Protein AF-A0A2V8VPN9-F1 (afdb_monomer_lite)

pLDDT: mean 83.47, std 13.01, range [32.06, 97.12]

Secondary structure (DSSP, 8-state):
-------PPP-HHHHHHHHHHHHHHHTSHHHHHHTTT---SS------------S-SEETTEE--GGGG-PPPTTTT-HHHHHHHHHHHHHHHHHHHHHHT--SHHHHHHHHHHHHHHHHHHHHHHHHHHHHHT-HHHHHHHHHHHTT-HHHHHHHHHHHTTSS-GGGTTSHHHHHHHHH-

Radius of gyration: 21.49 Å; chains: 1; bounding box: 52×30×58 Å

Sequence (181 aa):
MVDRVETRRPGPAGTRLAGFFRDLLASHPLTAGRTAGADIVAGPWATGPLACRAARSVGDGVLLVGDAAGFYDPFTGEGIGMALRGAELAASVLENALRLGDVGRRALLLYEARRRRAFRDRLRLDRLLQALLTRPHLTDWVAGRLRRDPALADLLARVTGDTADAARVLRPGFVARLILA

Foldseek 3Di:
DDDLPPADDDDPVLVVQQVVVVVVLCVDPVSCVVCPPPDDSHGDDDDDDLFDADPAQAAQLGGHAQCSRGDDDCPLPCSVVLRVVLVVLQCVQVVVCVVVVNSHRVSCVSSVVVSCVVCVLVVVLRVVVVVQVVPVVSVVLLVVLCVVPVVLVVVVNCCSNVVDPSVVCVDPVVVVSSVPD

Structure (mmCIF, N/CA/C/O backbone):
data_AF-A0A2V8VPN9-F1
#
_entry.id   AF-A0A2V8VPN9-F1
#
loop_
_atom_site.group_PDB
_atom_site.id
_atom_site.type_symbol
_atom_site.label_atom_id
_atom_site.label_alt_id
_atom_site.label_comp_id
_atom_site.label_asym_id
_atom_site.label_entity_id
_atom_site.label_seq_id
_atom_site.pdbx_PDB_ins_code
_atom_site.Cartn_x
_atom_site.Cartn_y
_atom_site.Cartn_z
_atom_site.occupancy
_atom_site.B_iso_or_equiv
_atom_site.auth_seq_id
_atom_site.auth_comp_id
_atom_site.auth_asym_id
_atom_site.auth_atom_id
_atom_site.pdbx_PDB_model_num
ATOM 1 N N . MET A 1 1 ? -18.573 -15.862 -27.193 1.00 33.75 1 MET A N 1
ATOM 2 C CA . MET A 1 1 ? -19.119 -14.615 -27.759 1.00 33.75 1 MET A CA 1
ATOM 3 C C . MET A 1 1 ? -19.086 -13.591 -26.636 1.00 33.75 1 MET A C 1
ATOM 5 O O . MET A 1 1 ? -19.981 -13.579 -25.810 1.00 33.75 1 MET A O 1
ATOM 9 N N . VAL A 1 2 ? -17.953 -12.899 -26.484 1.00 37.44 2 VAL A N 1
ATOM 10 C CA . VAL A 1 2 ? -17.774 -11.884 -25.434 1.00 37.44 2 VAL A CA 1
ATOM 11 C C . VAL A 1 2 ? -18.382 -10.606 -25.985 1.00 37.44 2 VAL A C 1
ATOM 13 O O . VAL A 1 2 ? -17.933 -10.134 -27.031 1.00 37.44 2 VAL A O 1
ATOM 16 N N . ASP A 1 3 ? -19.437 -10.116 -25.341 1.00 32.06 3 ASP A N 1
ATOM 17 C CA . ASP A 1 3 ? -20.088 -8.867 -25.717 1.00 32.06 3 ASP A CA 1
ATOM 18 C C . ASP A 1 3 ? -19.045 -7.750 -25.789 1.00 32.06 3 ASP A C 1
ATOM 20 O O . ASP A 1 3 ? -18.252 -7.547 -24.863 1.00 32.06 3 ASP A O 1
ATOM 24 N N . ARG A 1 4 ? -19.020 -7.047 -26.925 1.00 39.44 4 ARG A N 1
ATOM 25 C CA . ARG A 1 4 ? -18.221 -5.835 -27.090 1.00 39.4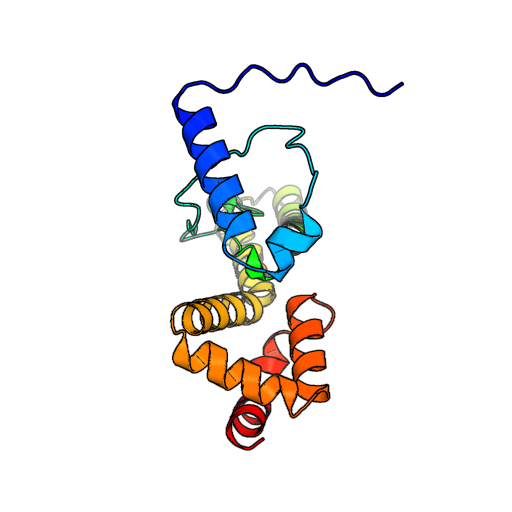4 4 ARG A CA 1
ATOM 26 C C . ARG A 1 4 ? -18.729 -4.835 -26.060 1.00 39.44 4 ARG A C 1
ATOM 28 O O . ARG A 1 4 ? -19.791 -4.254 -26.249 1.00 39.44 4 ARG A O 1
ATOM 35 N N . VAL A 1 5 ? -17.959 -4.629 -24.993 1.00 46.47 5 VAL A N 1
ATOM 36 C CA . VAL A 1 5 ? -18.120 -3.469 -24.114 1.00 46.47 5 VAL A CA 1
ATOM 37 C C . VAL A 1 5 ? -18.148 -2.248 -25.024 1.00 46.47 5 VAL A C 1
ATOM 39 O O . VAL A 1 5 ? -17.177 -1.974 -25.728 1.00 46.47 5 VAL A O 1
ATOM 42 N N . GLU A 1 6 ? -19.289 -1.569 -25.080 1.00 40.41 6 GLU A N 1
ATOM 43 C CA . GLU A 1 6 ? -19.495 -0.414 -25.939 1.00 40.41 6 GLU A CA 1
ATOM 44 C C . GLU A 1 6 ? -18.618 0.731 -25.424 1.00 40.41 6 GLU A C 1
ATOM 46 O O . GLU A 1 6 ? -18.961 1.483 -24.510 1.00 40.41 6 GLU A O 1
ATOM 51 N N . THR A 1 7 ? -17.397 0.809 -25.951 1.00 49.50 7 THR A N 1
ATOM 52 C CA . THR A 1 7 ? -16.416 1.809 -25.550 1.00 49.50 7 THR A CA 1
ATOM 53 C C . THR A 1 7 ? -16.856 3.164 -26.077 1.00 49.50 7 THR A C 1
ATOM 55 O O . THR A 1 7 ? -16.663 3.493 -27.251 1.00 49.50 7 THR A O 1
ATOM 58 N N . ARG A 1 8 ? -17.449 3.968 -25.193 1.00 52.47 8 ARG A N 1
ATOM 59 C CA . ARG A 1 8 ? -17.723 5.388 -25.424 1.00 52.47 8 ARG A CA 1
ATOM 60 C C . ARG A 1 8 ? -16.460 6.053 -25.983 1.00 52.47 8 ARG A C 1
ATOM 62 O O . ARG A 1 8 ? -15.408 6.000 -25.344 1.00 52.47 8 ARG A O 1
ATOM 69 N N . ARG A 1 9 ? -16.556 6.674 -27.168 1.00 54.56 9 ARG A N 1
ATOM 70 C CA . ARG A 1 9 ? -15.423 7.392 -27.778 1.00 54.56 9 ARG A CA 1
ATOM 71 C C . ARG A 1 9 ? -14.858 8.394 -26.761 1.00 54.56 9 ARG A C 1
ATOM 73 O O . ARG A 1 9 ? -15.633 9.188 -26.216 1.00 54.56 9 ARG A O 1
ATOM 80 N N . PRO A 1 10 ? -13.546 8.364 -26.478 1.00 56.94 10 PRO A N 1
ATOM 81 C CA . PRO A 1 10 ? -12.962 9.271 -25.507 1.00 56.94 10 PRO A CA 1
ATOM 82 C C . PRO A 1 10 ? -13.103 10.716 -25.998 1.00 56.94 10 PRO A C 1
ATOM 84 O O . PRO A 1 10 ? -12.833 11.017 -27.159 1.00 56.94 10 PRO A O 1
ATOM 87 N N . GLY A 1 11 ? -13.504 11.625 -25.107 1.00 62.03 11 GLY A N 1
ATOM 88 C CA . GLY A 1 11 ? -13.507 13.061 -25.398 1.00 62.03 11 GLY A CA 1
ATOM 89 C C . GLY A 1 11 ? -12.094 13.605 -25.694 1.00 62.03 11 GLY A C 1
ATOM 90 O O . GLY A 1 11 ? -11.099 12.880 -25.581 1.00 62.03 11 GLY A O 1
ATOM 91 N N . PRO A 1 12 ? -11.949 14.901 -26.016 1.00 64.44 12 PRO A N 1
ATOM 92 C CA . PRO A 1 12 ? -10.666 15.501 -26.407 1.00 64.44 12 PRO A CA 1
ATOM 93 C C . PRO A 1 12 ? -9.551 15.373 -25.349 1.00 64.44 12 PRO A C 1
ATOM 95 O O . PRO A 1 12 ? -8.368 15.357 -25.686 1.00 64.44 12 PRO A O 1
ATOM 98 N N . ALA A 1 13 ? -9.891 15.244 -24.062 1.00 67.31 13 ALA A N 1
ATOM 99 C CA . ALA A 1 13 ? -8.925 14.920 -23.007 1.00 67.31 13 ALA A CA 1
ATOM 100 C C . ALA A 1 13 ? -8.458 13.449 -23.058 1.00 67.31 13 ALA A C 1
ATOM 102 O O . ALA A 1 13 ? -7.264 13.180 -22.951 1.00 67.31 13 ALA A O 1
ATOM 103 N N . GLY A 1 14 ? -9.371 12.502 -23.298 1.00 70.12 14 GLY A N 1
ATOM 104 C CA . GLY A 1 14 ? -9.032 11.081 -23.421 1.00 70.12 14 GLY A CA 1
ATOM 105 C C . GLY A 1 14 ? -8.236 10.765 -24.692 1.00 70.12 14 GLY A C 1
ATOM 106 O O . GLY A 1 14 ? -7.358 9.909 -24.667 1.00 70.12 14 GLY A O 1
ATOM 107 N N . THR A 1 15 ? -8.461 11.515 -25.777 1.00 73.69 15 THR A N 1
ATOM 108 C CA . THR A 1 15 ? -7.656 11.402 -27.008 1.00 73.69 15 THR A CA 1
ATOM 109 C C . THR A 1 15 ? -6.206 11.841 -26.773 1.00 73.69 15 THR A C 1
ATOM 111 O O . THR A 1 15 ? -5.279 11.171 -27.224 1.00 73.69 15 THR A O 1
ATOM 114 N N . ARG A 1 16 ? -5.991 12.915 -25.998 1.00 86.06 16 ARG A N 1
ATOM 115 C CA . ARG A 1 16 ? -4.646 13.362 -25.595 1.00 86.06 16 ARG A CA 1
ATOM 116 C C . ARG A 1 16 ? -3.939 12.347 -24.698 1.00 86.06 16 ARG A C 1
ATOM 118 O O . ARG A 1 16 ? -2.767 12.067 -24.922 1.00 86.06 16 ARG A O 1
ATOM 125 N N . LEU A 1 17 ? -4.649 11.755 -23.737 1.00 89.69 17 LEU A N 1
ATOM 126 C CA . LEU A 1 17 ? -4.083 10.734 -22.851 1.00 89.69 17 LEU A CA 1
ATOM 127 C C . LEU A 1 17 ? -3.716 9.446 -23.607 1.00 89.69 17 LEU A C 1
ATOM 129 O O . LEU A 1 17 ? -2.661 8.872 -23.363 1.00 89.69 17 LEU A O 1
ATOM 133 N N . ALA A 1 18 ? -4.547 9.020 -24.562 1.00 90.50 18 ALA A N 1
ATOM 134 C CA . ALA A 1 18 ? -4.254 7.879 -25.429 1.00 90.50 18 ALA A CA 1
ATOM 135 C C . ALA A 1 18 ? -3.080 8.135 -26.391 1.00 90.50 18 ALA A C 1
ATOM 137 O O . ALA A 1 18 ? -2.362 7.200 -26.738 1.00 90.50 18 ALA A O 1
ATOM 138 N N . GLY A 1 19 ? -2.886 9.380 -26.840 1.00 90.81 19 GLY A N 1
ATOM 139 C CA . GLY A 1 19 ? -1.684 9.796 -27.572 1.00 90.81 19 GLY A CA 1
ATOM 140 C C . GLY A 1 19 ? -0.439 9.685 -26.694 1.00 90.81 19 GLY A C 1
ATOM 141 O O . GLY A 1 19 ? 0.438 8.884 -26.988 1.00 90.81 19 GLY A O 1
ATOM 142 N N . PHE A 1 20 ? -0.446 10.374 -25.549 1.00 91.50 20 PHE A N 1
ATOM 143 C CA . PHE A 1 20 ? 0.640 10.331 -24.564 1.00 91.50 20 PHE A CA 1
ATOM 144 C C . PHE A 1 20 ? 1.035 8.900 -24.168 1.00 91.50 20 PHE A C 1
ATOM 146 O O . PHE A 1 20 ? 2.216 8.565 -24.138 1.00 91.50 20 PHE A O 1
ATOM 153 N N . PHE A 1 21 ? 0.055 8.037 -23.887 1.00 92.06 21 PHE A N 1
ATOM 154 C CA . PHE A 1 21 ? 0.314 6.647 -23.516 1.00 92.06 21 PHE A CA 1
ATOM 155 C C . PHE A 1 21 ? 1.004 5.858 -24.639 1.00 92.06 21 PHE A C 1
ATOM 157 O O . PHE A 1 21 ? 1.930 5.098 -24.368 1.00 92.06 21 PHE A O 1
ATOM 164 N N . ARG A 1 22 ? 0.599 6.060 -25.901 1.00 91.12 22 ARG A N 1
ATOM 165 C CA . ARG A 1 22 ? 1.246 5.419 -27.057 1.00 91.12 22 ARG A CA 1
ATOM 166 C C . ARG A 1 22 ? 2.675 5.909 -27.254 1.00 91.12 22 ARG A C 1
ATOM 168 O O . ARG A 1 22 ? 3.561 5.081 -27.446 1.00 91.12 22 ARG A O 1
ATOM 175 N N . ASP A 1 23 ? 2.898 7.214 -27.147 1.00 92.62 23 ASP A N 1
ATOM 176 C CA . ASP A 1 23 ? 4.233 7.804 -27.277 1.00 92.62 23 ASP A CA 1
ATOM 177 C C . ASP A 1 23 ? 5.179 7.269 -26.189 1.00 92.62 23 ASP A C 1
ATOM 179 O O . ASP A 1 23 ? 6.322 6.912 -26.474 1.00 92.62 23 ASP A O 1
ATOM 183 N N . LEU A 1 24 ? 4.679 7.116 -24.957 1.00 91.38 24 LEU A N 1
ATOM 184 C CA . LEU A 1 24 ? 5.430 6.534 -23.842 1.00 91.38 24 LEU A CA 1
ATOM 185 C C . LEU A 1 24 ? 5.765 5.049 -24.060 1.00 91.38 24 LEU A C 1
ATOM 187 O O . LEU A 1 24 ? 6.864 4.605 -23.738 1.00 91.38 24 LEU A O 1
ATOM 191 N N . LEU A 1 25 ? 4.844 4.257 -24.617 1.00 92.38 25 LEU A N 1
ATOM 192 C CA . LEU A 1 25 ? 5.133 2.861 -24.965 1.00 92.38 25 LEU A CA 1
ATOM 193 C C . LEU A 1 25 ? 6.187 2.764 -26.075 1.00 92.38 25 LEU A C 1
ATOM 195 O O . LEU A 1 25 ? 7.053 1.889 -26.021 1.00 92.38 25 LEU A O 1
ATOM 199 N N . ALA A 1 26 ? 6.135 3.671 -27.052 1.00 92.25 26 ALA A N 1
ATOM 200 C CA . ALA A 1 26 ? 7.079 3.727 -28.162 1.00 92.25 26 ALA A CA 1
ATOM 201 C C . ALA A 1 26 ? 8.476 4.221 -27.745 1.00 92.25 26 ALA A C 1
ATOM 203 O O . ALA A 1 26 ? 9.459 3.885 -28.404 1.00 92.25 26 ALA A O 1
ATOM 204 N N . SER A 1 27 ? 8.594 4.976 -26.647 1.00 93.81 27 SER A N 1
ATOM 205 C CA . SER A 1 27 ? 9.865 5.581 -26.232 1.00 93.81 27 SER A CA 1
ATOM 206 C C . SER A 1 27 ? 10.893 4.588 -25.678 1.00 93.81 27 SER A C 1
ATOM 208 O O . SER A 1 27 ? 12.056 4.955 -25.528 1.00 93.81 27 SER A O 1
ATOM 210 N N . HIS A 1 28 ? 10.500 3.351 -25.346 1.00 92.50 28 HIS A N 1
ATOM 211 C CA . HIS A 1 28 ? 11.413 2.336 -24.814 1.00 92.50 28 HIS A CA 1
ATOM 212 C C . HIS A 1 28 ? 11.415 1.064 -25.690 1.00 92.50 28 HIS A C 1
ATOM 214 O O . HIS A 1 28 ? 10.353 0.479 -25.913 1.00 92.50 28 HIS A O 1
ATOM 220 N N . PRO A 1 29 ? 12.583 0.554 -26.146 1.00 92.25 29 PRO A N 1
ATOM 221 C CA . PRO A 1 29 ? 12.649 -0.553 -27.112 1.00 92.25 29 PRO A CA 1
ATOM 222 C C . PRO A 1 29 ? 11.890 -1.817 -26.684 1.00 92.25 29 PRO A C 1
ATOM 224 O O . PRO A 1 29 ? 11.204 -2.447 -27.485 1.00 92.25 29 PRO A O 1
ATOM 227 N N . LEU A 1 30 ? 11.982 -2.175 -25.397 1.00 91.62 30 LEU A N 1
ATOM 228 C CA . LEU A 1 30 ? 11.305 -3.356 -24.849 1.00 91.62 30 LEU A CA 1
ATOM 229 C C . LEU A 1 30 ? 9.777 -3.248 -24.869 1.00 91.62 30 LEU A C 1
ATOM 231 O O . LEU A 1 30 ? 9.108 -4.253 -25.099 1.00 91.62 30 LEU A O 1
ATOM 235 N N . THR A 1 31 ? 9.217 -2.071 -24.587 1.00 93.12 31 THR A N 1
ATOM 236 C CA . THR A 1 31 ? 7.763 -1.873 -24.624 1.00 93.12 31 THR A CA 1
ATOM 237 C C . THR A 1 31 ? 7.299 -1.750 -26.063 1.00 93.12 31 THR A C 1
ATOM 239 O O . THR A 1 31 ? 6.396 -2.485 -26.440 1.00 93.12 31 THR A O 1
ATOM 242 N N . ALA A 1 32 ? 7.992 -0.961 -26.890 1.00 93.31 32 ALA A N 1
ATOM 243 C CA . ALA A 1 32 ? 7.684 -0.786 -28.306 1.00 93.31 32 ALA A CA 1
ATOM 244 C C . ALA A 1 32 ? 7.609 -2.124 -29.059 1.00 93.31 32 ALA A C 1
ATOM 246 O O . ALA A 1 32 ? 6.649 -2.373 -29.783 1.00 93.31 32 ALA A O 1
ATOM 247 N N . GLY A 1 33 ? 8.582 -3.018 -28.837 1.00 93.94 33 GLY A N 1
ATOM 248 C CA . GLY A 1 33 ? 8.582 -4.349 -29.444 1.00 93.94 33 GLY A CA 1
ATOM 249 C C . GLY A 1 33 ? 7.446 -5.246 -28.942 1.00 9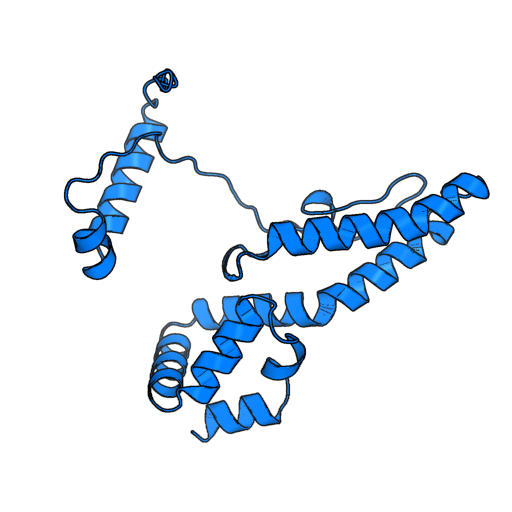3.94 33 GLY A C 1
ATOM 250 O O . GLY A 1 33 ? 6.840 -5.964 -29.730 1.00 93.94 33 GLY A O 1
ATOM 251 N N . ARG A 1 34 ? 7.116 -5.189 -27.644 1.00 94.12 34 ARG A N 1
ATOM 252 C CA . ARG A 1 34 ? 6.034 -5.999 -27.049 1.00 94.12 34 ARG A CA 1
ATOM 253 C C . ARG A 1 34 ? 4.635 -5.512 -27.409 1.00 94.12 34 ARG A C 1
ATOM 255 O O . ARG A 1 34 ? 3.707 -6.313 -27.400 1.00 94.12 34 ARG A O 1
ATOM 262 N N . THR A 1 35 ? 4.475 -4.223 -27.690 1.00 94.25 35 THR A N 1
ATOM 263 C CA . THR A 1 35 ? 3.185 -3.611 -28.034 1.00 94.25 35 THR A CA 1
ATOM 264 C C . THR A 1 35 ? 3.029 -3.356 -29.532 1.00 94.25 35 THR A C 1
ATOM 266 O O . THR A 1 35 ? 2.072 -2.701 -29.941 1.00 94.25 35 THR A O 1
ATOM 269 N N . ALA A 1 36 ? 3.955 -3.841 -30.363 1.00 92.69 36 ALA A N 1
ATOM 270 C CA . ALA A 1 36 ? 3.875 -3.693 -31.809 1.00 92.69 36 ALA A CA 1
ATOM 271 C C . ALA A 1 36 ? 2.603 -4.374 -32.345 1.00 92.69 36 ALA A C 1
ATOM 273 O O . ALA A 1 36 ? 2.383 -5.562 -32.123 1.00 92.69 36 ALA A O 1
ATOM 274 N N . GLY A 1 37 ? 1.756 -3.605 -33.034 1.00 90.12 37 GLY A N 1
ATOM 275 C CA . GLY A 1 37 ? 0.482 -4.091 -33.575 1.00 90.12 37 GLY A CA 1
ATOM 276 C C . GLY A 1 37 ? -0.614 -4.348 -32.532 1.00 90.12 37 GLY A C 1
ATOM 277 O O . GLY A 1 37 ? -1.630 -4.941 -32.877 1.00 90.12 37 GLY A O 1
ATOM 278 N N . ALA A 1 38 ? -0.428 -3.932 -31.275 1.00 91.56 38 ALA A N 1
ATOM 279 C CA . ALA A 1 38 ? -1.458 -4.044 -30.247 1.00 91.56 38 ALA A CA 1
ATOM 280 C C . ALA A 1 38 ? -2.467 -2.886 -30.329 1.00 91.56 38 ALA A C 1
ATOM 282 O O . ALA A 1 38 ? -2.083 -1.720 -30.439 1.00 91.56 38 ALA A O 1
ATOM 283 N N . ASP A 1 39 ? -3.752 -3.209 -30.184 1.00 89.38 39 ASP A N 1
ATOM 284 C CA . ASP A 1 39 ? -4.831 -2.227 -30.106 1.00 89.38 39 ASP A CA 1
ATOM 285 C C . ASP A 1 39 ? -5.214 -1.922 -28.652 1.00 89.38 39 ASP A C 1
ATOM 287 O O . ASP A 1 39 ? -5.296 -2.806 -27.794 1.00 89.38 39 ASP A O 1
ATOM 291 N N . ILE A 1 40 ? -5.507 -0.652 -28.367 1.00 87.00 40 ILE A N 1
ATOM 292 C CA . ILE A 1 40 ? -6.062 -0.239 -27.075 1.00 87.00 40 ILE A CA 1
ATOM 293 C C . ILE A 1 40 ? -7.545 -0.630 -27.040 1.00 87.00 40 ILE A C 1
ATOM 295 O O . ILE A 1 40 ? -8.374 0.023 -27.670 1.00 87.00 40 ILE A O 1
ATOM 299 N N . VAL A 1 41 ? -7.879 -1.674 -26.275 1.00 88.81 41 VAL A N 1
ATOM 300 C CA . VAL A 1 41 ? -9.261 -2.174 -26.133 1.00 88.81 41 VAL A CA 1
ATOM 301 C C . VAL A 1 41 ? -10.158 -1.164 -25.418 1.00 88.81 41 VAL A C 1
ATOM 303 O O . VAL A 1 41 ? -11.284 -0.941 -25.841 1.00 88.81 41 VAL A O 1
ATOM 306 N N . ALA A 1 42 ? -9.659 -0.529 -24.357 1.00 86.00 42 ALA A N 1
ATOM 307 C CA . ALA A 1 42 ? -10.339 0.543 -23.637 1.00 86.00 42 ALA A CA 1
ATOM 308 C C . ALA A 1 42 ? -9.344 1.678 -23.374 1.00 86.00 42 ALA A C 1
ATOM 310 O O . ALA A 1 42 ? -8.217 1.432 -22.945 1.00 86.00 42 ALA A O 1
ATOM 311 N N . GLY A 1 43 ? -9.746 2.917 -23.671 1.00 85.25 43 GLY A N 1
ATOM 312 C CA . GLY A 1 43 ? -8.865 4.083 -23.562 1.00 85.25 43 GLY A CA 1
ATOM 313 C C . GLY A 1 43 ? -8.311 4.278 -22.142 1.00 85.25 43 GLY A C 1
ATOM 314 O O . GLY A 1 43 ? -9.026 4.001 -21.177 1.00 85.25 43 GLY A O 1
ATOM 315 N N . PRO A 1 44 ? -7.068 4.778 -21.995 1.00 89.06 44 PRO A N 1
ATOM 316 C CA . PRO A 1 44 ? -6.442 4.958 -20.689 1.00 89.06 44 PRO A CA 1
ATOM 317 C C . PRO A 1 44 ? -7.216 5.957 -19.831 1.00 89.06 44 PRO A C 1
ATOM 319 O O . PRO A 1 44 ? -7.757 6.944 -20.338 1.00 89.06 44 PRO A O 1
ATOM 322 N N . TRP A 1 45 ? -7.226 5.715 -18.522 1.00 88.56 45 TRP A N 1
ATOM 323 C CA . TRP A 1 45 ? -7.752 6.630 -17.512 1.00 88.56 45 TRP A CA 1
ATOM 324 C C . TRP A 1 45 ? -6.607 7.148 -16.648 1.00 88.56 45 TRP A C 1
ATOM 326 O O . TRP A 1 45 ? -5.618 6.453 -16.426 1.00 88.56 45 TRP A O 1
ATOM 336 N N . ALA A 1 46 ? -6.750 8.375 -16.156 1.00 85.94 46 ALA A N 1
ATOM 337 C CA . ALA A 1 46 ? -5.794 8.986 -15.246 1.00 85.94 46 ALA A CA 1
ATOM 338 C C . ALA A 1 46 ? -6.536 9.566 -14.043 1.00 85.94 46 ALA A C 1
ATOM 340 O O . ALA A 1 46 ? -7.581 10.199 -14.192 1.00 85.94 46 ALA A O 1
ATOM 341 N N . THR A 1 47 ? -5.983 9.349 -12.854 1.00 84.25 47 THR A N 1
ATOM 342 C CA . THR A 1 47 ? -6.480 9.898 -11.593 1.00 84.25 47 THR A CA 1
ATOM 343 C C . THR A 1 47 ? -5.299 10.220 -10.680 1.00 84.25 47 THR A C 1
ATOM 345 O O . THR A 1 47 ? -4.269 9.545 -10.722 1.00 84.25 47 THR A O 1
ATOM 348 N N . GLY A 1 48 ? -5.424 11.279 -9.885 1.00 80.44 48 GLY A N 1
ATOM 349 C CA . GLY A 1 48 ? -4.408 11.706 -8.933 1.00 80.44 48 GLY A CA 1
ATOM 350 C C . GLY A 1 48 ? -4.687 13.097 -8.356 1.00 80.44 48 GLY A C 1
ATOM 351 O O . GLY A 1 48 ? -5.576 13.793 -8.849 1.00 80.44 48 GLY A O 1
ATOM 352 N N . PRO A 1 49 ? -3.927 13.519 -7.328 1.00 77.62 49 PRO A N 1
ATOM 353 C CA . PRO A 1 49 ? -2.876 12.764 -6.640 1.00 77.62 49 PRO A CA 1
ATOM 354 C C . PRO A 1 49 ? -3.447 11.652 -5.744 1.00 77.62 49 PRO A C 1
ATOM 356 O O . PRO A 1 49 ? -4.371 11.881 -4.971 1.00 77.62 49 PRO A O 1
ATOM 359 N N . LEU A 1 50 ? -2.882 10.444 -5.842 1.00 75.44 50 LEU A N 1
ATOM 360 C CA . LEU A 1 50 ? -3.351 9.271 -5.087 1.00 75.44 50 LEU A CA 1
ATOM 361 C C . LEU A 1 50 ? -2.652 9.096 -3.736 1.00 75.44 50 LEU A C 1
ATOM 363 O O . LEU A 1 50 ? -3.150 8.378 -2.879 1.00 75.44 50 LEU A O 1
ATOM 367 N N . ALA A 1 51 ? -1.520 9.771 -3.521 1.00 74.94 51 ALA A N 1
ATOM 368 C CA . ALA A 1 51 ? -0.736 9.682 -2.295 1.00 74.94 51 ALA A CA 1
ATOM 369 C C . ALA A 1 51 ? -1.429 10.405 -1.125 1.00 74.94 51 ALA A C 1
ATOM 371 O O . ALA A 1 51 ? -1.030 11.493 -0.710 1.00 74.94 51 ALA A O 1
ATOM 372 N N . CYS A 1 52 ? -2.477 9.794 -0.582 1.00 75.38 52 CYS A N 1
ATOM 373 C CA . CYS A 1 52 ? -3.185 10.257 0.600 1.00 75.38 52 CYS A CA 1
ATOM 374 C C . CYS A 1 52 ? -2.978 9.281 1.763 1.00 75.38 52 CYS A C 1
ATOM 376 O O . CYS A 1 52 ? -2.880 8.064 1.599 1.00 75.38 52 CYS A O 1
ATOM 378 N N . ARG A 1 53 ? -2.880 9.817 2.982 1.00 78.19 53 ARG A N 1
ATOM 379 C CA . ARG A 1 53 ? -2.697 9.005 4.185 1.00 78.19 53 ARG A CA 1
ATOM 380 C C . ARG A 1 53 ? -3.584 9.515 5.302 1.00 78.19 53 ARG A C 1
ATOM 382 O O . ARG A 1 53 ? -3.485 10.673 5.698 1.00 78.19 53 ARG A O 1
ATOM 389 N N . ALA A 1 54 ? -4.400 8.625 5.854 1.00 85.75 54 ALA A N 1
ATOM 390 C CA . ALA A 1 54 ? -5.166 8.933 7.046 1.00 85.75 54 ALA A CA 1
ATOM 391 C C . ALA A 1 54 ? -4.215 9.115 8.244 1.00 85.75 54 ALA A C 1
ATOM 393 O O . ALA A 1 54 ? -3.392 8.242 8.538 1.00 85.75 54 ALA A O 1
ATOM 394 N N . ALA A 1 55 ? -4.324 10.246 8.947 1.00 85.44 55 ALA A N 1
ATOM 395 C CA . ALA A 1 55 ? -3.539 10.504 10.159 1.00 85.44 55 ALA A CA 1
ATOM 396 C C . ALA A 1 55 ? -3.897 9.532 11.299 1.00 85.44 55 ALA A C 1
ATOM 398 O O . ALA A 1 55 ? -3.058 9.221 12.144 1.00 85.44 55 ALA A O 1
ATOM 399 N N . ARG A 1 56 ? -5.145 9.052 11.306 1.00 89.31 56 ARG A N 1
ATOM 400 C CA . ARG A 1 56 ? -5.693 8.059 12.234 1.00 89.31 56 ARG A CA 1
ATOM 401 C C . ARG A 1 56 ? -6.503 7.045 11.440 1.00 89.31 56 ARG A C 1
ATOM 403 O O . ARG A 1 56 ? -7.184 7.433 10.497 1.00 89.31 56 ARG A O 1
ATOM 410 N N . SER A 1 57 ? -6.448 5.771 11.818 1.00 92.69 57 SER A N 1
ATOM 411 C CA . SER A 1 57 ? -7.268 4.724 11.177 1.00 92.69 57 SER A CA 1
ATOM 412 C C . SER A 1 57 ? -8.534 4.374 11.966 1.00 92.69 57 SER A C 1
ATOM 414 O O . SER A 1 57 ? -9.280 3.501 11.534 1.00 92.69 57 SER A O 1
ATOM 416 N N . VAL A 1 58 ? -8.769 5.025 13.114 1.00 96.25 58 VAL A N 1
ATOM 417 C CA . VAL A 1 58 ? -9.921 4.780 14.000 1.00 96.25 58 VAL A CA 1
ATOM 418 C C . VAL A 1 58 ? -10.459 6.068 14.630 1.00 96.25 58 VAL A C 1
ATOM 420 O O . VAL A 1 58 ? -9.692 6.986 14.943 1.00 96.25 58 VAL A O 1
ATOM 423 N N . GLY A 1 59 ? -11.770 6.096 14.859 1.00 95.31 59 GLY A N 1
ATOM 424 C CA . GLY A 1 59 ? -12.532 7.105 15.598 1.00 95.31 59 GLY A CA 1
ATOM 425 C C . GLY A 1 59 ? -13.649 6.440 16.409 1.00 95.31 59 GLY A C 1
ATOM 426 O O . GLY A 1 59 ? -13.716 5.215 16.463 1.00 95.31 59 GLY A O 1
ATOM 427 N N . ASP A 1 60 ? -14.510 7.222 17.057 1.00 96.25 60 ASP A N 1
ATOM 428 C CA . ASP A 1 60 ? -15.674 6.664 17.756 1.00 96.25 60 ASP A CA 1
ATOM 429 C C . ASP A 1 60 ? -16.670 6.111 16.728 1.00 96.25 60 ASP A C 1
ATOM 431 O O . ASP A 1 60 ? -17.103 6.831 15.831 1.00 96.25 60 ASP A O 1
ATOM 435 N N . GLY A 1 61 ? -16.965 4.810 16.805 1.00 94.88 61 GLY A N 1
ATOM 436 C CA . GLY A 1 61 ? -17.842 4.111 15.861 1.00 94.88 61 GLY A CA 1
ATOM 437 C C . GLY A 1 61 ? -17.300 3.978 14.431 1.00 94.88 61 GLY A C 1
ATOM 438 O O . GLY A 1 61 ? -18.029 3.526 13.553 1.00 94.88 61 GLY A O 1
ATOM 439 N N . VAL A 1 62 ? -16.043 4.361 14.168 1.00 95.12 62 VAL A N 1
ATOM 440 C CA . VAL A 1 62 ? -15.470 4.399 12.811 1.00 95.12 62 VAL A CA 1
ATOM 441 C C . VAL A 1 62 ? -14.102 3.728 12.768 1.00 95.12 62 VAL A C 1
ATOM 443 O O . VAL A 1 62 ? -13.225 3.990 13.593 1.00 95.12 62 VAL A O 1
ATOM 446 N N . LEU A 1 63 ? -13.888 2.904 11.743 1.00 95.12 63 LEU A N 1
ATOM 447 C CA . LEU A 1 63 ? -12.631 2.215 11.470 1.00 95.12 63 LEU A CA 1
ATOM 448 C C . LEU A 1 63 ? -12.366 2.214 9.960 1.00 95.12 63 LEU A C 1
ATOM 450 O O . LEU A 1 63 ? -13.242 1.875 9.171 1.00 95.12 63 LEU A O 1
ATOM 454 N N . LEU A 1 64 ? -11.155 2.599 9.556 1.00 95.25 64 LEU A N 1
ATOM 455 C CA . LEU A 1 64 ? -10.742 2.685 8.153 1.00 95.25 64 LEU A CA 1
ATOM 456 C C . LEU A 1 64 ? -9.957 1.433 7.743 1.00 95.25 64 LEU A C 1
ATOM 458 O O . LEU A 1 64 ? -9.054 1.004 8.469 1.00 95.25 64 LEU A O 1
ATOM 462 N N . VAL A 1 65 ? -10.239 0.889 6.557 1.00 94.12 65 VAL A N 1
ATOM 463 C CA . VAL A 1 65 ? -9.585 -0.305 5.984 1.00 94.12 65 VAL A CA 1
ATOM 464 C C . VAL A 1 65 ? -9.177 -0.034 4.533 1.00 94.12 65 VAL A C 1
ATOM 466 O O . VAL A 1 65 ? -9.786 0.799 3.866 1.00 94.12 65 VAL A O 1
ATOM 469 N N . GLY A 1 66 ? -8.137 -0.720 4.046 1.00 90.44 66 GLY A N 1
ATOM 470 C CA . GLY A 1 66 ? -7.650 -0.563 2.673 1.00 90.44 66 GLY A CA 1
ATOM 471 C C . GLY A 1 66 ? -7.206 0.871 2.385 1.00 90.44 66 GLY A C 1
ATOM 472 O O . GLY A 1 66 ? -6.647 1.531 3.266 1.00 90.44 66 GLY A O 1
ATOM 473 N N . ASP A 1 67 ? -7.510 1.359 1.184 1.00 88.62 67 ASP A N 1
ATOM 474 C CA . ASP A 1 67 ? -7.146 2.711 0.742 1.00 88.62 67 ASP A CA 1
ATOM 475 C C . ASP A 1 67 ? -7.759 3.815 1.614 1.00 88.62 67 ASP A C 1
ATOM 477 O O . ASP A 1 67 ? -7.151 4.871 1.791 1.00 88.62 67 ASP A O 1
ATOM 481 N N . ALA A 1 68 ? -8.898 3.559 2.275 1.00 90.88 68 ALA A N 1
ATOM 482 C CA . ALA A 1 68 ? -9.465 4.504 3.238 1.00 90.88 68 ALA A CA 1
ATOM 483 C C . ALA A 1 68 ? -8.524 4.739 4.435 1.00 90.88 68 ALA A C 1
ATOM 485 O O . ALA A 1 68 ? -8.503 5.818 5.023 1.00 90.88 68 ALA A O 1
ATOM 486 N N . ALA A 1 69 ? -7.709 3.744 4.798 1.00 88.81 69 ALA A N 1
ATOM 487 C CA . ALA A 1 69 ? -6.721 3.843 5.871 1.00 88.81 69 ALA A CA 1
ATOM 488 C C . ALA A 1 69 ? -5.350 4.373 5.398 1.00 88.81 69 ALA A C 1
ATOM 490 O O . ALA A 1 69 ? -4.417 4.490 6.210 1.00 88.81 69 ALA A O 1
ATOM 491 N N . GLY A 1 70 ? -5.217 4.679 4.107 1.00 82.94 70 GLY A N 1
ATOM 492 C CA . GLY A 1 70 ? -4.039 5.241 3.453 1.00 82.94 70 GLY A CA 1
ATOM 493 C C . GLY A 1 70 ? -3.654 4.478 2.188 1.00 82.94 70 GLY A C 1
ATOM 494 O O . GLY A 1 70 ? -3.726 3.253 2.168 1.00 82.94 70 GLY A O 1
ATOM 495 N N . PHE A 1 71 ? -3.200 5.227 1.186 1.00 71.38 71 PHE A N 1
ATOM 496 C CA . PHE A 1 71 ? -2.772 4.727 -0.115 1.00 71.38 71 PHE A CA 1
ATOM 497 C C . PHE A 1 71 ? -1.515 3.853 -0.021 1.00 71.38 71 PHE A C 1
ATOM 499 O O . PHE A 1 71 ? -0.552 4.199 0.677 1.00 71.38 71 PHE A O 1
ATOM 506 N N . TYR A 1 72 ? -1.534 2.743 -0.755 1.00 70.50 72 TYR A N 1
ATOM 507 C CA . TYR A 1 72 ? -0.414 1.822 -0.925 1.00 70.50 72 TYR A CA 1
ATOM 508 C C . TYR A 1 72 ? 0.266 2.072 -2.273 1.00 70.50 72 TYR A C 1
ATOM 510 O O . TYR A 1 72 ? -0.405 2.283 -3.280 1.00 70.50 72 TYR A O 1
ATOM 518 N N . ASP A 1 73 ? 1.599 2.069 -2.299 1.00 68.19 73 ASP A N 1
ATOM 519 C CA . ASP A 1 73 ? 2.334 2.318 -3.536 1.00 68.19 73 ASP A CA 1
ATOM 520 C C . ASP A 1 73 ? 2.184 1.137 -4.518 1.00 68.19 73 ASP A C 1
ATOM 522 O O . ASP A 1 73 ? 2.404 -0.012 -4.125 1.00 68.19 73 ASP A O 1
ATOM 526 N N . PRO A 1 74 ? 1.817 1.382 -5.791 1.00 59.56 74 PRO A N 1
ATOM 527 C CA . PRO A 1 74 ? 1.553 0.311 -6.746 1.00 59.56 74 PRO A CA 1
ATOM 528 C C . PRO A 1 74 ? 2.825 -0.380 -7.255 1.00 59.56 74 PRO A C 1
ATOM 530 O O . PRO A 1 74 ? 2.706 -1.406 -7.918 1.00 59.56 74 PRO A O 1
ATOM 533 N N . PHE A 1 75 ? 4.026 0.132 -6.962 1.00 66.50 75 PHE A N 1
ATOM 534 C CA . PHE A 1 75 ? 5.287 -0.439 -7.438 1.00 66.50 75 PHE A CA 1
ATOM 535 C C . PHE A 1 75 ? 5.496 -1.874 -6.956 1.00 66.50 75 PHE A C 1
ATOM 537 O O . PHE A 1 75 ? 6.022 -2.698 -7.701 1.00 66.50 75 PHE A O 1
ATOM 544 N N . THR A 1 76 ? 5.068 -2.192 -5.732 1.00 68.00 76 THR A N 1
ATOM 545 C CA . THR A 1 76 ? 5.149 -3.561 -5.205 1.00 68.00 76 THR A CA 1
ATOM 546 C C . THR A 1 76 ? 3.947 -4.416 -5.605 1.00 68.00 76 THR A C 1
ATOM 548 O O . THR A 1 76 ? 4.046 -5.634 -5.578 1.00 68.00 76 THR A O 1
ATOM 551 N N . GLY A 1 77 ? 2.835 -3.811 -6.046 1.00 72.69 77 GLY A N 1
ATOM 552 C CA . GLY A 1 77 ? 1.616 -4.533 -6.439 1.00 72.69 77 GLY A CA 1
ATOM 553 C C . GLY A 1 77 ? 0.769 -5.036 -5.262 1.00 72.69 77 GLY A C 1
ATOM 554 O O . GLY A 1 77 ? -0.143 -5.837 -5.441 1.00 72.69 77 GLY A O 1
ATOM 555 N N . GLU A 1 78 ? 1.037 -4.551 -4.052 1.00 77.56 78 GLU A N 1
ATOM 556 C CA . GLU A 1 78 ? 0.608 -5.202 -2.805 1.00 77.56 78 GLU A CA 1
ATOM 557 C C . GLU A 1 78 ? -0.655 -4.616 -2.182 1.00 77.56 78 GLU A C 1
ATOM 559 O O . GLU A 1 78 ? -1.129 -5.092 -1.150 1.00 77.56 78 GLU A O 1
ATOM 564 N N . GLY A 1 79 ? -1.229 -3.589 -2.811 1.00 84.56 79 GLY A N 1
ATOM 565 C CA . GLY A 1 79 ? -2.388 -2.874 -2.278 1.00 84.56 79 GLY A CA 1
ATOM 566 C C . GLY A 1 79 ? -3.555 -3.802 -1.931 1.00 84.56 79 GLY A C 1
ATOM 567 O O . GLY A 1 79 ? -4.131 -3.68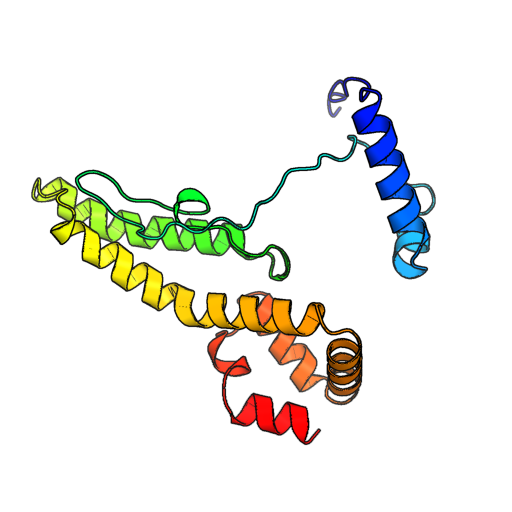2 -0.850 1.00 84.56 79 GLY A O 1
ATOM 568 N N . ILE A 1 80 ? -3.852 -4.786 -2.789 1.00 88.88 80 ILE A N 1
ATOM 569 C CA . ILE A 1 80 ? -4.928 -5.761 -2.548 1.00 88.88 80 ILE A CA 1
ATOM 570 C C . ILE A 1 80 ? -4.600 -6.650 -1.341 1.00 88.88 80 ILE A C 1
ATOM 572 O O . ILE A 1 80 ? -5.430 -6.786 -0.442 1.00 88.88 80 ILE A O 1
ATOM 576 N N . GLY A 1 81 ? -3.388 -7.211 -1.278 1.00 87.50 81 GLY A N 1
ATOM 577 C CA . GLY A 1 81 ? -2.958 -8.058 -0.160 1.00 87.50 81 GLY A CA 1
ATOM 578 C C . GLY A 1 81 ? -2.993 -7.309 1.174 1.00 87.50 81 GLY A C 1
ATOM 579 O O . GLY A 1 81 ? -3.538 -7.799 2.166 1.00 87.50 81 GLY A O 1
ATOM 580 N N . MET A 1 82 ? -2.513 -6.065 1.192 1.00 87.31 82 MET A N 1
ATOM 581 C CA . MET A 1 82 ? -2.552 -5.205 2.375 1.00 87.31 82 MET A CA 1
ATOM 582 C C . MET A 1 82 ? -3.977 -4.807 2.774 1.00 87.31 82 MET A C 1
ATOM 584 O O . MET A 1 82 ? -4.273 -4.729 3.970 1.00 87.31 82 MET A O 1
ATOM 588 N N . ALA A 1 83 ? -4.866 -4.566 1.808 1.00 91.38 83 ALA A N 1
ATOM 589 C CA . ALA A 1 83 ? -6.269 -4.270 2.074 1.00 91.38 83 ALA A CA 1
ATOM 590 C C . ALA A 1 83 ? -6.982 -5.470 2.711 1.00 91.38 83 ALA A C 1
ATOM 592 O O . ALA A 1 83 ? -7.619 -5.307 3.754 1.00 91.38 83 ALA A O 1
ATOM 593 N N . LEU A 1 84 ? -6.802 -6.671 2.151 1.00 93.81 84 LEU A N 1
ATOM 594 C CA . LEU A 1 84 ? -7.355 -7.917 2.690 1.00 93.81 84 LEU A CA 1
ATOM 595 C C . LEU A 1 84 ? -6.813 -8.205 4.092 1.00 93.81 84 LEU A C 1
ATOM 597 O O . LEU A 1 84 ? -7.585 -8.402 5.030 1.00 93.81 84 LEU A O 1
ATOM 601 N N . ARG A 1 85 ? -5.493 -8.110 4.281 1.00 93.00 85 ARG A N 1
ATOM 602 C CA . ARG A 1 85 ? -4.883 -8.289 5.602 1.00 93.00 85 ARG A CA 1
ATOM 603 C C . ARG A 1 85 ? -5.371 -7.244 6.607 1.00 93.00 85 ARG A C 1
ATOM 605 O O . ARG A 1 85 ? -5.558 -7.543 7.785 1.00 93.00 85 ARG A O 1
ATOM 612 N N . GLY A 1 86 ? -5.591 -6.010 6.158 1.00 94.19 86 GLY A N 1
ATOM 613 C CA . GLY A 1 86 ? -6.197 -4.955 6.965 1.00 94.19 86 GLY A CA 1
ATOM 614 C C . GLY A 1 86 ? -7.619 -5.310 7.400 1.00 94.19 86 GLY A C 1
ATOM 615 O O . GLY A 1 86 ? -7.957 -5.116 8.567 1.00 94.19 86 GLY A O 1
ATOM 616 N N . ALA A 1 87 ? -8.421 -5.876 6.496 1.00 95.94 87 ALA A N 1
ATOM 617 C CA . ALA A 1 87 ? -9.784 -6.312 6.777 1.00 95.94 87 ALA A CA 1
ATOM 618 C C . ALA A 1 87 ? -9.830 -7.448 7.810 1.00 95.94 87 ALA A C 1
ATOM 620 O O . ALA A 1 87 ? -10.623 -7.380 8.744 1.00 95.94 87 ALA A O 1
ATOM 621 N N . GLU A 1 88 ? -8.932 -8.432 7.726 1.00 97.06 88 GLU A N 1
ATOM 622 C CA . GLU A 1 88 ? -8.820 -9.503 8.730 1.00 97.06 88 GLU A CA 1
ATOM 623 C C . GLU A 1 88 ? -8.506 -8.954 10.130 1.00 97.06 88 GLU A C 1
ATOM 625 O O . GLU A 1 88 ? -9.130 -9.325 11.129 1.00 97.06 88 GLU A O 1
ATOM 630 N N . LEU A 1 89 ? -7.547 -8.023 10.214 1.00 96.56 89 LEU A N 1
ATOM 631 C CA . LEU A 1 89 ? -7.202 -7.370 11.475 1.00 96.56 89 LEU A CA 1
ATOM 632 C C . LEU A 1 89 ? -8.384 -6.571 12.028 1.00 96.56 89 LEU A C 1
ATOM 634 O O . LEU A 1 89 ? -8.621 -6.611 13.237 1.00 96.56 89 LEU A O 1
ATOM 638 N N . ALA A 1 90 ? -9.116 -5.865 11.164 1.00 96.88 90 ALA A N 1
ATOM 639 C CA . ALA A 1 90 ? -10.305 -5.111 11.538 1.00 96.88 90 ALA A CA 1
ATOM 640 C C . ALA A 1 90 ? -11.406 -6.033 12.073 1.00 96.88 90 ALA A C 1
ATOM 642 O O . ALA A 1 90 ? -11.911 -5.787 13.167 1.00 96.88 90 ALA A O 1
ATOM 643 N N . ALA A 1 91 ? -11.710 -7.124 11.362 1.00 97.12 91 ALA A N 1
ATOM 644 C CA . ALA A 1 91 ? -12.723 -8.102 11.748 1.00 97.12 91 ALA A CA 1
ATOM 645 C C . ALA A 1 91 ? -12.464 -8.656 13.157 1.00 97.12 91 ALA A C 1
ATOM 647 O O . ALA A 1 91 ? -13.354 -8.622 14.001 1.00 97.12 91 ALA A O 1
ATOM 648 N N . SER A 1 92 ? -11.216 -9.039 13.456 1.00 95.19 92 SER A N 1
ATOM 649 C CA . SER A 1 92 ? -10.839 -9.574 14.777 1.00 95.19 92 SER A CA 1
ATOM 650 C C . SER A 1 92 ? -11.044 -8.597 15.947 1.00 95.19 92 SER A C 1
ATOM 652 O O . SER A 1 92 ? -11.182 -9.012 17.097 1.00 95.19 92 SER A O 1
ATOM 654 N N . VAL A 1 93 ? -11.006 -7.287 15.683 1.00 95.69 93 VAL A N 1
ATOM 655 C CA . VAL A 1 93 ? -11.200 -6.246 16.705 1.00 95.69 93 VAL A CA 1
ATOM 656 C C . VAL A 1 93 ? -12.674 -5.866 16.797 1.00 95.69 93 VAL A C 1
ATOM 658 O O . VAL A 1 93 ? -13.202 -5.749 17.902 1.00 95.69 93 VAL A O 1
ATOM 661 N N . LEU A 1 94 ? -13.341 -5.729 15.650 1.00 96.62 94 LEU A N 1
ATOM 662 C CA . LEU A 1 94 ? -14.761 -5.399 15.570 1.00 96.62 94 LEU A CA 1
ATOM 663 C C . LEU A 1 94 ? -15.640 -6.489 16.176 1.00 96.62 94 LEU A C 1
ATOM 665 O O . LEU A 1 94 ? -16.615 -6.166 16.839 1.00 96.62 94 LEU A O 1
ATOM 669 N N . GLU A 1 95 ? -15.282 -7.761 16.017 1.00 96.12 95 GLU A N 1
ATOM 670 C CA . GLU A 1 95 ? -16.017 -8.875 16.614 1.00 96.12 95 GLU A CA 1
ATOM 671 C C . GLU A 1 95 ? -16.168 -8.723 18.135 1.00 96.12 95 GLU A C 1
ATOM 673 O O . GLU A 1 95 ? -17.270 -8.849 18.665 1.00 96.12 95 GLU A O 1
ATOM 678 N N . ASN A 1 96 ? -15.086 -8.389 18.841 1.00 92.75 96 ASN A N 1
ATOM 679 C CA . ASN A 1 96 ? -15.132 -8.168 20.288 1.00 92.75 96 ASN A CA 1
ATOM 680 C C . ASN A 1 96 ? -15.847 -6.860 20.650 1.00 92.75 96 ASN A C 1
ATOM 682 O O . ASN A 1 96 ? -16.663 -6.847 21.569 1.00 92.75 96 ASN A O 1
ATOM 686 N N . ALA A 1 97 ? -15.568 -5.779 19.915 1.00 95.25 97 ALA A N 1
ATOM 687 C CA . ALA A 1 97 ? -16.185 -4.470 20.132 1.00 95.25 97 ALA A CA 1
ATOM 688 C C . ALA A 1 97 ? -17.717 -4.533 20.014 1.00 95.25 97 ALA A C 1
ATOM 690 O O . ALA A 1 97 ? -18.433 -4.033 20.878 1.00 95.25 97 ALA A O 1
ATOM 691 N N . LEU A 1 98 ? -18.224 -5.211 18.980 1.00 96.31 98 LEU A N 1
ATOM 692 C CA . LEU A 1 98 ? -19.656 -5.362 18.734 1.00 96.31 98 LEU A CA 1
ATOM 693 C C . LEU A 1 98 ? -20.332 -6.259 19.774 1.00 96.31 98 LEU A C 1
ATOM 695 O O . LEU A 1 98 ? -21.415 -5.919 20.240 1.00 96.31 98 LEU A O 1
ATOM 699 N N . ARG A 1 99 ? -19.697 -7.365 20.192 1.00 95.94 99 ARG A N 1
ATOM 700 C CA . ARG A 1 99 ? -20.250 -8.235 21.248 1.00 95.94 99 ARG A CA 1
ATOM 701 C C . ARG A 1 99 ? -20.369 -7.528 22.597 1.00 95.94 99 ARG A C 1
ATOM 703 O O . ARG A 1 99 ? -21.320 -7.778 23.327 1.00 95.94 99 ARG A O 1
ATOM 710 N N . LEU A 1 100 ? -19.400 -6.678 22.930 1.00 94.88 100 LEU A N 1
ATOM 711 C CA . LEU A 1 100 ? -19.382 -5.915 24.180 1.00 94.88 100 LEU A CA 1
ATOM 712 C C . LEU A 1 100 ? -20.191 -4.611 24.098 1.00 94.88 100 LEU A C 1
ATOM 714 O O . LEU A 1 100 ? -20.371 -3.950 25.116 1.00 94.88 100 LEU A O 1
ATOM 718 N N . GLY A 1 101 ? -20.650 -4.222 22.904 1.00 96.00 101 GLY A N 1
ATOM 719 C CA . GLY A 1 101 ? -21.300 -2.932 22.667 1.00 96.00 101 GLY A CA 1
ATOM 720 C C . GLY A 1 101 ? -20.367 -1.721 22.811 1.00 96.00 101 GLY A C 1
ATOM 721 O O . GLY A 1 101 ? -20.848 -0.592 22.863 1.00 96.00 101 GLY A O 1
ATOM 722 N N . ASP A 1 102 ? -19.048 -1.928 22.864 1.00 95.88 102 ASP A N 1
ATOM 723 C CA . ASP A 1 102 ? -18.045 -0.866 22.988 1.00 95.88 102 ASP A CA 1
ATOM 724 C C . ASP A 1 102 ? -17.330 -0.645 21.652 1.00 95.88 102 ASP A C 1
ATOM 726 O O . ASP A 1 102 ? -16.308 -1.258 21.340 1.00 95.88 102 ASP A O 1
ATOM 730 N N . VAL A 1 103 ? -17.888 0.266 20.854 1.00 95.56 103 VAL A N 1
ATOM 731 C CA . VAL A 1 103 ? -17.300 0.750 19.594 1.00 95.56 103 VAL A CA 1
ATOM 732 C C . VAL A 1 103 ? -16.609 2.106 19.763 1.00 95.56 103 VAL A C 1
ATOM 734 O O . VAL A 1 103 ? -16.374 2.823 18.787 1.00 95.56 103 VAL A O 1
ATOM 737 N N . GLY A 1 104 ? -16.277 2.481 21.001 1.00 96.62 104 GLY A N 1
ATOM 738 C CA . GLY A 1 104 ? -15.520 3.691 21.277 1.00 96.62 104 GLY A CA 1
ATOM 739 C C . GLY A 1 104 ? -14.114 3.611 20.687 1.00 96.62 104 GLY A C 1
ATOM 740 O O . GLY A 1 104 ? -13.511 2.540 20.563 1.00 96.62 104 GLY A O 1
ATOM 741 N N . ARG A 1 105 ? -13.521 4.767 20.376 1.00 95.62 105 ARG A N 1
ATOM 742 C CA . ARG A 1 105 ? -12.172 4.856 19.804 1.00 95.62 105 ARG A CA 1
ATOM 743 C C . ARG A 1 105 ? -11.153 4.036 20.596 1.00 95.62 105 ARG A C 1
ATOM 745 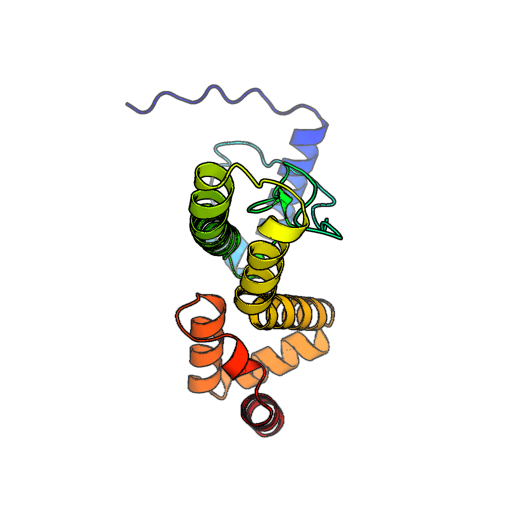O O . ARG A 1 105 ? -10.260 3.441 19.999 1.00 95.62 105 ARG A O 1
ATOM 752 N N . ARG A 1 106 ? -11.266 4.016 21.931 1.00 95.06 106 ARG A N 1
ATOM 753 C CA . ARG A 1 106 ? -10.372 3.262 22.827 1.00 95.06 106 ARG A CA 1
ATOM 754 C C . ARG A 1 106 ? -10.399 1.759 22.552 1.00 95.06 106 ARG A C 1
ATOM 756 O O . ARG A 1 106 ? -9.321 1.180 22.439 1.00 95.06 106 ARG A O 1
ATOM 763 N N . ALA A 1 107 ? -11.577 1.164 22.381 1.00 94.12 107 ALA A N 1
ATOM 764 C CA . ALA A 1 107 ? -11.714 -0.247 22.026 1.00 94.12 107 ALA A CA 1
ATOM 765 C C . ALA A 1 107 ? -11.085 -0.547 20.654 1.00 94.12 107 ALA A C 1
ATOM 767 O O . ALA A 1 107 ? -10.420 -1.567 20.463 1.00 94.12 107 ALA A O 1
ATOM 768 N N . LEU A 1 108 ? -11.198 0.395 19.713 1.00 96.81 108 LEU A N 1
ATOM 769 C CA . LEU A 1 108 ? -10.675 0.247 18.353 1.00 96.81 108 LEU A CA 1
ATOM 770 C C . LEU A 1 108 ? -9.167 0.538 18.220 1.00 96.81 108 LEU A C 1
ATOM 772 O O . LEU A 1 108 ? -8.557 0.156 17.219 1.00 96.81 108 LEU A O 1
ATOM 776 N N . LEU A 1 109 ? -8.508 1.150 19.215 1.00 95.94 109 LEU A N 1
ATOM 777 C CA . LEU A 1 109 ? -7.060 1.435 19.173 1.00 95.94 109 LEU A CA 1
ATOM 778 C C . LEU A 1 109 ? -6.205 0.180 18.955 1.00 95.94 109 LEU A C 1
ATOM 780 O O . LEU A 1 109 ? -5.120 0.264 18.368 1.00 95.94 109 LEU A O 1
ATOM 784 N N . LEU A 1 110 ? -6.696 -0.983 19.392 1.00 95.00 110 LEU A N 1
ATOM 785 C CA . LEU A 1 110 ? -6.032 -2.261 19.168 1.00 95.00 110 LEU A CA 1
ATOM 786 C C . LEU A 1 110 ? -5.861 -2.560 17.672 1.00 95.00 110 LEU A C 1
ATOM 788 O O . LEU A 1 110 ? -4.792 -3.020 17.264 1.00 95.00 110 LEU A O 1
ATOM 792 N N . TYR A 1 111 ? -6.864 -2.247 16.845 1.00 96.31 111 TYR A N 1
ATOM 793 C CA . TYR A 1 111 ? -6.759 -2.391 15.392 1.00 96.31 111 TYR A CA 1
ATOM 794 C C . TYR A 1 111 ? -5.660 -1.488 14.837 1.00 96.31 111 TYR A C 1
ATOM 796 O O . TYR A 1 111 ? -4.795 -1.950 14.096 1.00 96.31 111 TYR A O 1
ATOM 804 N N . GLU A 1 112 ? -5.630 -0.221 15.247 1.00 94.44 112 GLU A N 1
ATOM 805 C CA . GLU A 1 112 ? -4.630 0.726 14.760 1.00 94.44 112 GLU A CA 1
ATOM 806 C C . GLU A 1 112 ? -3.199 0.292 15.133 1.00 94.44 112 GLU A C 1
ATOM 808 O O . GLU A 1 112 ? -2.274 0.393 14.323 1.00 94.44 112 GLU A O 1
ATOM 813 N N . ALA A 1 113 ? -3.005 -0.249 16.340 1.00 94.00 113 ALA A N 1
ATOM 814 C CA . ALA A 1 113 ? -1.729 -0.812 16.777 1.00 94.00 113 ALA A CA 1
ATOM 815 C C . ALA A 1 113 ? -1.328 -2.059 15.967 1.00 94.00 113 ALA A C 1
ATOM 817 O O . ALA A 1 113 ? -0.194 -2.133 15.481 1.00 94.00 113 ALA A O 1
ATOM 818 N N . ARG A 1 114 ? -2.253 -3.009 15.771 1.00 94.88 114 ARG A N 1
ATOM 819 C CA . ARG A 1 114 ? -2.021 -4.224 14.969 1.00 94.88 114 ARG A CA 1
ATOM 820 C C . ARG A 1 114 ? -1.704 -3.884 13.516 1.00 94.88 114 ARG A C 1
ATOM 822 O O . ARG A 1 114 ? -0.711 -4.379 12.987 1.00 94.88 114 ARG A O 1
ATOM 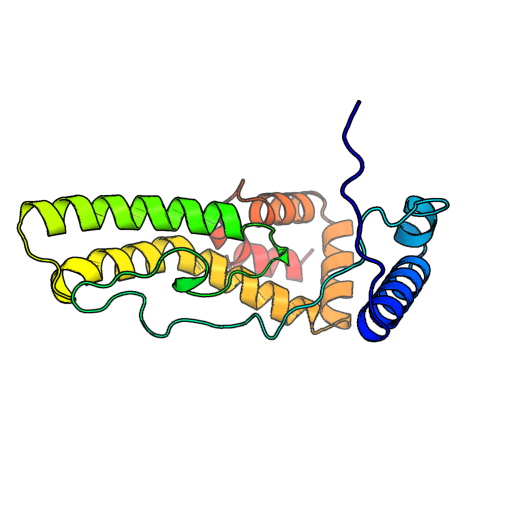829 N N . ARG A 1 115 ? -2.476 -2.981 12.908 1.00 92.81 115 ARG A N 1
ATOM 830 C CA . ARG A 1 115 ? -2.258 -2.478 11.548 1.00 92.81 115 ARG A CA 1
ATOM 831 C C . ARG A 1 115 ? -0.884 -1.835 11.407 1.00 92.81 115 ARG A C 1
ATOM 833 O O . ARG A 1 1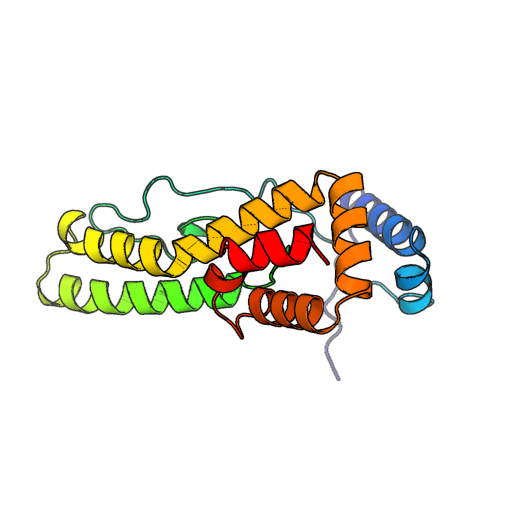15 ? -0.137 -2.172 10.491 1.00 92.81 115 ARG A O 1
ATOM 840 N N . ARG A 1 116 ? -0.520 -0.933 12.330 1.00 90.75 116 ARG A N 1
ATOM 841 C CA . ARG A 1 116 ? 0.807 -0.300 12.335 1.00 90.75 116 ARG A CA 1
ATOM 842 C C . ARG A 1 116 ? 1.911 -1.344 12.390 1.00 90.75 116 ARG A C 1
ATOM 844 O O . ARG A 1 116 ? 2.844 -1.236 11.610 1.00 90.75 116 ARG A O 1
ATOM 851 N N . ARG A 1 117 ? 1.809 -2.345 13.268 1.00 91.31 117 ARG A N 1
ATOM 852 C CA . ARG A 1 117 ? 2.817 -3.408 13.387 1.00 91.31 117 ARG A CA 1
ATOM 853 C C . ARG A 1 117 ? 2.912 -4.259 12.120 1.00 91.31 117 ARG A C 1
ATOM 855 O O . ARG A 1 117 ? 4.023 -4.507 11.672 1.00 91.31 117 ARG A O 1
ATOM 862 N N . ALA A 1 118 ? 1.778 -4.660 11.550 1.00 89.69 118 ALA A N 1
ATOM 863 C CA . ALA A 1 118 ? 1.731 -5.506 10.360 1.00 89.69 118 ALA A CA 1
ATOM 864 C C . ALA A 1 118 ? 2.347 -4.825 9.129 1.00 89.69 118 ALA A C 1
ATOM 866 O O . ALA A 1 118 ? 3.025 -5.475 8.343 1.00 89.69 118 ALA A O 1
ATOM 867 N N . PHE A 1 119 ? 2.146 -3.514 8.975 1.00 88.44 119 PHE A N 1
ATOM 868 C CA . PHE A 1 119 ? 2.536 -2.802 7.755 1.00 88.44 119 PHE A CA 1
ATOM 869 C C . PHE A 1 119 ? 3.761 -1.894 7.915 1.00 88.44 119 PHE A C 1
ATOM 871 O O . PHE A 1 119 ? 4.190 -1.287 6.937 1.00 88.44 119 PHE A O 1
ATOM 878 N N . ARG A 1 120 ? 4.348 -1.766 9.117 1.00 87.19 120 ARG A N 1
ATOM 879 C CA . ARG A 1 120 ? 5.438 -0.804 9.380 1.00 87.19 120 ARG A CA 1
ATOM 880 C C . ARG A 1 120 ? 6.623 -0.994 8.447 1.00 87.19 120 ARG A C 1
ATOM 882 O O . ARG A 1 120 ? 7.098 -0.022 7.868 1.00 87.19 120 ARG A O 1
ATOM 889 N N . ASP A 1 121 ? 7.135 -2.215 8.382 1.00 83.94 121 ASP A N 1
ATOM 890 C CA . ASP A 1 121 ? 8.393 -2.490 7.696 1.00 83.94 121 ASP A CA 1
ATOM 891 C C . ASP A 1 121 ? 8.183 -2.492 6.177 1.00 83.94 121 ASP A C 1
ATOM 893 O O . ASP A 1 121 ? 9.004 -1.943 5.448 1.00 83.94 121 ASP A O 1
ATOM 897 N N . ARG A 1 122 ? 7.007 -2.931 5.719 1.00 82.06 122 ARG A N 1
ATOM 898 C CA . ARG A 1 122 ? 6.583 -2.817 4.320 1.00 82.06 122 ARG A CA 1
ATOM 899 C C . ARG A 1 122 ? 6.481 -1.367 3.847 1.00 82.06 122 ARG A C 1
ATOM 901 O O . ARG A 1 122 ? 7.178 -0.971 2.925 1.00 82.06 122 ARG A O 1
ATOM 908 N N . LEU A 1 123 ? 5.747 -0.524 4.575 1.00 83.62 123 LEU A N 1
ATOM 909 C CA . LEU A 1 123 ? 5.618 0.902 4.242 1.00 83.62 123 LEU A CA 1
ATOM 910 C C . LEU A 1 123 ? 6.950 1.667 4.329 1.00 83.62 123 LEU A C 1
ATOM 912 O O . LEU A 1 123 ? 7.085 2.745 3.752 1.00 83.62 123 LEU A O 1
ATOM 916 N N . ARG A 1 124 ? 7.926 1.171 5.099 1.00 83.62 124 ARG A N 1
ATOM 917 C CA . ARG A 1 124 ? 9.290 1.721 5.116 1.00 83.62 124 ARG A CA 1
ATOM 918 C C . ARG A 1 124 ? 10.059 1.329 3.864 1.00 83.62 124 ARG A C 1
ATOM 920 O O . ARG A 1 124 ? 10.740 2.185 3.306 1.00 83.62 124 ARG A O 1
ATOM 927 N N . LEU A 1 125 ? 9.942 0.072 3.443 1.00 82.75 125 LEU A N 1
ATOM 928 C CA . LEU A 1 125 ? 10.537 -0.408 2.204 1.00 82.75 125 LEU A CA 1
ATOM 929 C C . LEU A 1 125 ? 9.976 0.353 0.999 1.00 82.75 125 LEU A C 1
ATOM 931 O O . LEU A 1 125 ? 10.765 0.858 0.210 1.00 82.75 125 LEU A O 1
ATOM 935 N N . ASP A 1 126 ? 8.657 0.532 0.911 1.00 82.25 126 ASP A N 1
ATOM 936 C CA . ASP A 1 126 ? 8.030 1.274 -0.192 1.00 82.25 126 ASP A CA 1
ATOM 937 C C . ASP A 1 126 ? 8.593 2.699 -0.301 1.00 82.25 126 ASP A C 1
ATOM 939 O O . ASP A 1 126 ? 9.005 3.136 -1.372 1.00 82.25 126 ASP A O 1
ATOM 943 N N . ARG A 1 127 ? 8.717 3.416 0.826 1.00 83.62 127 ARG A N 1
ATOM 944 C CA . ARG A 1 127 ? 9.317 4.765 0.846 1.00 83.62 127 ARG A CA 1
ATOM 945 C C . ARG A 1 127 ? 10.785 4.766 0.438 1.00 83.62 127 ARG A C 1
ATOM 947 O O . ARG A 1 127 ? 11.231 5.709 -0.208 1.00 83.62 127 ARG A O 1
ATOM 954 N N . LEU A 1 128 ? 11.542 3.748 0.844 1.00 83.44 128 LEU A N 1
ATOM 955 C CA . LEU A 1 128 ? 12.942 3.608 0.454 1.00 83.44 128 LEU A CA 1
ATOM 956 C C . LEU A 1 128 ? 13.057 3.387 -1.057 1.00 83.44 128 LEU A C 1
ATOM 958 O O . LEU A 1 128 ? 13.880 4.033 -1.699 1.00 83.44 128 LEU A O 1
ATOM 962 N N . LEU A 1 129 ? 12.213 2.520 -1.620 1.00 82.75 129 LEU A N 1
ATOM 963 C CA . LEU A 1 129 ? 12.164 2.251 -3.055 1.00 82.75 129 LEU A CA 1
ATOM 964 C C . LEU A 1 129 ? 11.742 3.497 -3.838 1.00 82.75 129 LEU A C 1
ATOM 966 O O . LEU A 1 129 ? 12.428 3.863 -4.783 1.00 82.75 129 LEU A O 1
ATOM 970 N N . GLN A 1 130 ? 10.710 4.226 -3.406 1.00 83.00 130 GLN A N 1
ATOM 971 C CA . GLN A 1 130 ? 10.340 5.511 -4.017 1.00 83.00 130 GLN A CA 1
ATOM 972 C C . GLN A 1 130 ? 11.500 6.523 -3.985 1.00 83.00 130 GLN A C 1
ATOM 974 O O . GLN A 1 130 ? 11.813 7.168 -4.988 1.00 83.00 130 GLN A O 1
ATOM 979 N N . ALA A 1 131 ? 12.180 6.657 -2.842 1.00 85.50 131 ALA A N 1
ATOM 980 C CA . ALA A 1 131 ? 13.336 7.544 -2.702 1.00 85.50 131 ALA A CA 1
ATOM 981 C C . ALA A 1 131 ? 14.539 7.106 -3.561 1.00 85.50 131 ALA A C 1
ATOM 983 O O . ALA A 1 131 ? 15.341 7.944 -3.978 1.00 85.50 131 ALA A O 1
ATOM 984 N N . LEU A 1 132 ? 14.679 5.804 -3.820 1.00 85.19 132 LEU A N 1
ATOM 985 C CA . LEU A 1 132 ? 15.677 5.258 -4.735 1.00 85.19 132 LEU A CA 1
ATOM 986 C C . LEU A 1 132 ? 15.318 5.574 -6.192 1.00 85.19 132 LEU A C 1
ATOM 988 O O . LEU A 1 132 ? 16.150 6.127 -6.906 1.00 85.19 132 LEU A O 1
ATOM 992 N N . LEU A 1 133 ? 14.079 5.293 -6.603 1.00 84.12 133 LEU A N 1
ATOM 993 C CA . LEU A 1 133 ? 13.585 5.474 -7.974 1.00 84.12 133 LEU A CA 1
ATOM 994 C C . LEU A 1 133 ? 13.575 6.940 -8.417 1.00 84.12 133 LEU A C 1
ATOM 996 O O . LEU A 1 133 ? 13.771 7.242 -9.589 1.00 84.12 133 LEU A O 1
ATOM 1000 N N . THR A 1 134 ? 13.413 7.869 -7.477 1.00 86.31 134 THR A N 1
ATOM 1001 C CA . THR A 1 134 ? 13.543 9.313 -7.737 1.00 86.31 134 THR A CA 1
ATOM 1002 C C . THR A 1 134 ? 14.990 9.773 -7.955 1.00 86.31 134 THR A C 1
ATOM 1004 O O . THR A 1 134 ? 15.219 10.939 -8.272 1.00 86.31 134 THR A O 1
ATOM 1007 N N . ARG A 1 135 ? 15.983 8.883 -7.812 1.00 90.12 135 ARG A N 1
ATOM 1008 C CA . ARG A 1 135 ? 17.411 9.170 -8.005 1.00 90.12 135 ARG A CA 1
ATOM 1009 C C . ARG A 1 135 ? 18.001 8.239 -9.075 1.00 90.12 135 ARG A C 1
ATOM 1011 O O . ARG A 1 135 ? 18.475 7.152 -8.732 1.00 90.12 135 ARG A O 1
ATOM 1018 N N . PRO A 1 136 ? 18.045 8.670 -10.352 1.00 86.88 136 PRO A N 1
ATOM 1019 C CA . PRO A 1 136 ? 18.470 7.830 -11.476 1.00 86.88 136 PRO A CA 1
ATOM 1020 C C . PRO A 1 136 ? 19.849 7.195 -11.274 1.00 86.88 136 PRO A C 1
ATOM 1022 O O . PRO A 1 136 ? 19.986 5.983 -11.365 1.00 86.88 136 PRO A O 1
ATOM 1025 N N . HIS A 1 137 ? 20.844 7.982 -10.852 1.00 89.88 137 HIS A N 1
ATOM 1026 C CA . HIS A 1 137 ? 22.205 7.479 -10.624 1.00 89.88 137 HIS A CA 1
ATOM 1027 C C . HIS A 1 137 ? 22.284 6.369 -9.567 1.00 89.88 137 HIS A C 1
ATOM 1029 O O . HIS A 1 137 ? 23.062 5.429 -9.714 1.00 89.88 137 HIS A O 1
ATOM 1035 N N . LEU A 1 138 ? 21.482 6.461 -8.499 1.00 86.69 138 LEU A N 1
ATOM 1036 C CA . LEU A 1 138 ? 21.433 5.413 -7.479 1.00 86.69 138 LEU A CA 1
ATOM 1037 C C . LEU A 1 138 ? 20.681 4.187 -7.988 1.00 86.69 138 LEU A C 1
ATOM 1039 O O . LEU A 1 138 ? 21.098 3.068 -7.707 1.00 86.69 138 LEU A O 1
ATOM 1043 N N . THR A 1 139 ? 19.600 4.388 -8.742 1.00 87.31 139 THR A N 1
ATOM 1044 C CA . THR A 1 139 ? 18.839 3.293 -9.353 1.00 87.31 139 THR A CA 1
ATOM 1045 C C . THR A 1 139 ? 19.714 2.496 -10.318 1.00 87.31 139 THR A C 1
ATOM 1047 O O . THR A 1 139 ? 19.789 1.275 -10.193 1.00 87.31 139 THR A O 1
ATOM 1050 N N . ASP A 1 140 ? 20.451 3.170 -11.202 1.00 87.81 140 ASP A N 1
ATOM 1051 C CA . ASP A 1 140 ? 21.375 2.533 -12.146 1.00 87.81 140 ASP A CA 1
ATOM 1052 C C . ASP A 1 140 ? 22.511 1.804 -11.425 1.00 87.81 140 ASP A C 1
ATOM 1054 O O . ASP A 1 140 ? 22.888 0.688 -11.796 1.00 87.81 140 ASP A O 1
ATOM 1058 N N . TRP A 1 141 ? 23.036 2.401 -10.350 1.00 88.00 141 TRP A N 1
ATOM 1059 C CA . TRP A 1 141 ? 24.047 1.766 -9.513 1.00 88.00 141 TRP A CA 1
ATOM 1060 C C . TRP A 1 141 ? 23.513 0.487 -8.850 1.00 88.00 141 TRP A C 1
ATOM 1062 O O . TRP A 1 141 ? 24.140 -0.568 -8.981 1.00 88.00 141 TRP A O 1
ATOM 1072 N N . VAL A 1 142 ? 22.334 0.539 -8.214 1.00 86.50 142 VAL A N 1
ATOM 1073 C CA . VAL A 1 142 ? 21.683 -0.636 -7.609 1.00 86.50 142 VAL A CA 1
ATOM 1074 C C . VAL A 1 142 ? 21.403 -1.695 -8.674 1.00 86.50 142 VAL A C 1
ATOM 1076 O O . VAL A 1 142 ? 21.750 -2.857 -8.479 1.00 86.50 142 VAL A O 1
ATOM 1079 N N . ALA A 1 143 ? 20.857 -1.318 -9.831 1.00 86.62 143 ALA A N 1
ATOM 1080 C CA . ALA A 1 143 ? 20.600 -2.241 -10.935 1.00 86.62 143 ALA A CA 1
ATOM 1081 C C . ALA A 1 143 ? 21.892 -2.922 -11.418 1.00 86.62 143 ALA A C 1
ATOM 1083 O O . ALA A 1 143 ? 21.937 -4.139 -11.614 1.00 86.62 143 ALA A O 1
ATOM 1084 N N . GLY A 1 144 ? 22.983 -2.162 -11.540 1.00 87.44 144 GLY A N 1
ATOM 1085 C CA . GLY A 1 144 ? 24.301 -2.688 -11.880 1.00 87.44 144 GLY A CA 1
ATOM 1086 C C . GLY A 1 144 ? 24.841 -3.697 -10.862 1.00 87.44 144 GLY A C 1
ATOM 1087 O O . GLY A 1 144 ? 25.561 -4.616 -11.257 1.00 87.44 144 GLY A O 1
ATOM 1088 N N . ARG A 1 145 ? 24.501 -3.548 -9.579 1.00 85.81 145 ARG A N 1
ATOM 1089 C CA . ARG A 1 145 ? 24.868 -4.473 -8.495 1.00 85.81 145 ARG A CA 1
ATOM 1090 C C . ARG A 1 145 ? 23.994 -5.726 -8.498 1.00 85.81 145 ARG A C 1
ATOM 1092 O O . ARG A 1 145 ? 24.523 -6.832 -8.462 1.00 85.81 145 ARG A O 1
ATOM 1099 N N . LEU A 1 146 ? 22.680 -5.576 -8.668 1.00 87.00 146 LEU A N 1
ATOM 1100 C CA . LEU A 1 146 ? 21.744 -6.703 -8.775 1.00 87.00 146 LEU A CA 1
ATOM 1101 C C . LEU A 1 146 ? 22.053 -7.611 -9.973 1.00 87.00 146 LEU A C 1
ATOM 1103 O O . LEU A 1 146 ? 21.900 -8.823 -9.875 1.00 87.00 146 LEU A O 1
ATOM 1107 N N . ARG A 1 147 ? 22.558 -7.061 -11.087 1.00 86.75 147 ARG A N 1
ATOM 1108 C CA . ARG A 1 147 ? 23.039 -7.883 -12.214 1.00 86.75 147 ARG A CA 1
ATOM 1109 C C . ARG A 1 147 ? 24.272 -8.729 -11.883 1.00 86.75 147 ARG A C 1
ATOM 1111 O O . ARG A 1 147 ? 24.494 -9.731 -12.552 1.00 86.75 147 ARG A O 1
ATOM 1118 N N . ARG A 1 148 ? 25.100 -8.303 -10.923 1.00 87.56 148 ARG A N 1
ATOM 1119 C CA . ARG A 1 148 ? 26.338 -8.999 -10.532 1.00 87.56 148 ARG A CA 1
ATOM 1120 C C . ARG A 1 148 ? 26.107 -10.048 -9.445 1.00 87.56 148 ARG A C 1
ATOM 1122 O O . ARG A 1 148 ? 26.841 -11.027 -9.411 1.00 87.56 148 ARG A O 1
ATOM 1129 N N . ASP A 1 149 ? 25.085 -9.872 -8.605 1.00 86.75 149 ASP A N 1
ATOM 1130 C CA . ASP A 1 149 ? 24.685 -10.834 -7.569 1.00 86.75 149 ASP A CA 1
ATOM 1131 C C . ASP A 1 149 ? 23.225 -11.293 -7.787 1.00 86.75 149 ASP A C 1
ATOM 1133 O O . ASP A 1 149 ? 22.289 -10.669 -7.271 1.00 86.75 149 ASP A O 1
ATOM 1137 N N . PRO A 1 150 ? 23.004 -12.400 -8.526 1.00 85.50 150 PRO A N 1
ATOM 1138 C CA . PRO A 1 150 ? 21.669 -12.946 -8.767 1.00 85.50 150 PRO A CA 1
ATOM 1139 C C . PRO A 1 150 ? 20.906 -13.308 -7.487 1.00 85.50 150 PRO A C 1
ATOM 1141 O O . PRO A 1 150 ? 19.683 -13.203 -7.459 1.00 85.50 150 PRO A O 1
ATOM 1144 N N . ALA A 1 151 ? 21.601 -13.689 -6.409 1.00 84.56 151 ALA A N 1
ATOM 1145 C CA . ALA A 1 151 ? 20.951 -14.009 -5.140 1.00 84.56 151 ALA A CA 1
ATOM 1146 C C . ALA A 1 151 ? 20.380 -12.751 -4.463 1.00 84.56 151 ALA A C 1
ATOM 1148 O O . ALA A 1 151 ? 19.347 -12.815 -3.791 1.00 84.56 151 ALA A O 1
ATOM 1149 N N . LEU A 1 152 ? 21.030 -11.599 -4.657 1.00 81.56 152 LEU A N 1
ATOM 1150 C CA . LEU A 1 152 ? 20.540 -10.306 -4.184 1.00 81.56 152 LEU A CA 1
ATOM 1151 C C . LEU A 1 152 ? 19.303 -9.853 -4.971 1.00 81.56 152 LEU A C 1
ATOM 1153 O O . LEU A 1 152 ? 18.326 -9.410 -4.365 1.00 81.56 152 LEU A O 1
ATOM 1157 N N . ALA A 1 153 ? 19.322 -10.020 -6.298 1.00 84.25 153 ALA A N 1
ATOM 1158 C CA . ALA A 1 153 ? 18.172 -9.758 -7.167 1.00 84.25 153 ALA A CA 1
ATOM 1159 C C . ALA A 1 153 ? 16.961 -10.619 -6.789 1.00 84.25 153 ALA A C 1
ATOM 1161 O O . ALA A 1 153 ? 15.857 -10.108 -6.624 1.00 84.25 153 ALA A O 1
ATOM 1162 N N . ASP A 1 154 ? 17.189 -11.908 -6.572 1.00 85.00 154 ASP A N 1
ATOM 1163 C CA . ASP A 1 154 ? 16.174 -12.882 -6.187 1.00 85.00 154 ASP A CA 1
ATOM 1164 C C . ASP A 1 154 ? 15.594 -12.607 -4.783 1.00 85.00 154 ASP A C 1
ATOM 1166 O O . ASP A 1 154 ? 14.385 -12.682 -4.562 1.00 85.00 154 ASP A O 1
ATOM 1170 N N . LEU A 1 155 ? 16.421 -12.189 -3.815 1.00 80.69 155 LEU A N 1
ATOM 1171 C CA . LEU A 1 155 ? 15.924 -11.738 -2.511 1.00 80.69 155 LEU A CA 1
ATOM 1172 C C . LEU A 1 155 ? 15.056 -10.478 -2.623 1.00 80.69 155 LEU A C 1
ATOM 1174 O O . LEU A 1 155 ? 14.014 -10.417 -1.970 1.00 80.69 155 LEU A O 1
ATOM 1178 N N . LEU A 1 156 ? 15.464 -9.498 -3.433 1.00 80.38 156 LEU A N 1
ATOM 1179 C CA . LEU A 1 156 ? 14.670 -8.291 -3.651 1.00 80.38 156 LEU A CA 1
ATOM 1180 C C . LEU A 1 156 ? 13.331 -8.637 -4.313 1.00 80.38 156 LEU A C 1
ATOM 1182 O O . LEU A 1 156 ? 12.299 -8.214 -3.805 1.00 80.38 156 LEU A O 1
ATOM 1186 N N . ALA A 1 157 ? 13.345 -9.473 -5.357 1.00 81.69 157 ALA A N 1
ATOM 1187 C CA . ALA A 1 157 ? 12.147 -9.936 -6.057 1.00 81.69 157 ALA A CA 1
ATOM 1188 C C . ALA A 1 157 ? 11.166 -10.657 -5.119 1.00 81.69 157 ALA A C 1
ATOM 1190 O O . ALA A 1 157 ? 9.968 -10.370 -5.123 1.00 81.69 157 ALA A O 1
ATOM 1191 N N . ARG A 1 158 ? 11.673 -11.551 -4.259 1.00 81.38 158 ARG A N 1
ATOM 1192 C CA . ARG A 1 158 ? 10.844 -12.239 -3.262 1.00 81.38 158 ARG A CA 1
ATOM 1193 C C . ARG A 1 158 ? 10.197 -11.287 -2.269 1.00 81.38 158 ARG A C 1
ATOM 1195 O O . ARG A 1 158 ? 9.039 -11.475 -1.913 1.00 81.38 158 ARG A O 1
ATOM 1202 N N . VAL A 1 159 ? 10.951 -10.294 -1.804 1.00 79.69 159 VAL A N 1
ATOM 1203 C CA . VAL A 1 159 ? 10.452 -9.310 -0.843 1.00 79.69 159 VAL A CA 1
ATOM 1204 C C . VAL A 1 159 ? 9.422 -8.383 -1.485 1.00 79.69 159 VAL A C 1
ATOM 1206 O O . VAL A 1 159 ? 8.410 -8.077 -0.859 1.00 79.69 159 VAL A O 1
ATOM 1209 N N . THR A 1 160 ? 9.639 -7.958 -2.731 1.00 75.31 160 THR A N 1
ATOM 1210 C CA . THR A 1 160 ? 8.657 -7.139 -3.451 1.00 75.31 160 THR A CA 1
ATOM 1211 C C . THR A 1 160 ? 7.375 -7.909 -3.751 1.00 75.31 160 THR A C 1
ATOM 1213 O O . THR A 1 160 ? 6.317 -7.306 -3.675 1.00 75.31 160 THR A O 1
ATOM 1216 N N . GLY A 1 161 ? 7.457 -9.219 -4.012 1.00 72.75 161 GLY A N 1
ATOM 1217 C CA . GLY A 1 161 ? 6.295 -10.088 -4.247 1.00 72.75 161 GLY A CA 1
ATOM 1218 C C . GLY A 1 161 ? 5.712 -10.768 -3.001 1.00 72.75 161 GLY A C 1
ATOM 1219 O O . GLY A 1 161 ? 5.134 -11.840 -3.136 1.00 72.75 161 GLY A O 1
ATOM 1220 N N . ASP A 1 162 ? 5.952 -10.235 -1.797 1.00 70.94 162 ASP A N 1
ATOM 1221 C CA . ASP A 1 162 ? 5.428 -10.736 -0.503 1.00 70.94 162 ASP A CA 1
ATOM 1222 C C . ASP A 1 162 ? 5.757 -12.191 -0.129 1.00 70.94 162 ASP A C 1
ATOM 1224 O O . ASP A 1 162 ? 5.183 -12.762 0.795 1.00 70.94 162 ASP A O 1
ATOM 1228 N N . THR A 1 163 ? 6.716 -12.813 -0.806 1.00 69.75 163 THR A N 1
ATOM 1229 C CA . THR A 1 163 ? 7.153 -14.188 -0.499 1.00 69.75 163 THR A CA 1
ATOM 1230 C C . THR A 1 163 ? 8.277 -14.225 0.540 1.00 69.75 163 THR A C 1
ATOM 1232 O O . THR A 1 163 ? 8.692 -15.294 0.990 1.00 69.75 163 THR A O 1
ATOM 1235 N N . ALA A 1 164 ? 8.781 -13.057 0.949 1.00 71.19 164 ALA A N 1
ATOM 1236 C CA . ALA A 1 164 ? 9.758 -12.899 2.015 1.00 71.19 164 ALA A CA 1
ATOM 1237 C C . ALA A 1 164 ? 9.514 -11.611 2.817 1.00 71.19 164 ALA A C 1
ATOM 1239 O O . ALA A 1 164 ? 9.076 -10.598 2.284 1.00 71.19 164 ALA A O 1
ATOM 1240 N N . ASP A 1 165 ? 9.865 -11.640 4.104 1.00 74.69 165 ASP A N 1
ATOM 1241 C CA . ASP A 1 165 ? 9.691 -10.503 5.013 1.00 74.69 165 ASP A CA 1
ATOM 1242 C C . ASP A 1 165 ? 10.491 -9.267 4.555 1.00 74.69 165 ASP A C 1
ATOM 1244 O O . ASP A 1 165 ? 11.724 -9.312 4.445 1.00 74.69 165 ASP A O 1
ATOM 1248 N N . ALA A 1 166 ? 9.786 -8.145 4.363 1.00 73.81 166 ALA A N 1
ATOM 1249 C CA . ALA A 1 166 ? 10.346 -6.839 4.017 1.00 73.81 166 ALA A CA 1
ATOM 1250 C C . ALA A 1 166 ? 11.451 -6.374 4.974 1.00 73.81 166 ALA A C 1
ATOM 1252 O O . ALA A 1 166 ? 12.398 -5.700 4.556 1.00 73.81 166 ALA A O 1
ATOM 1253 N N . ALA A 1 167 ? 11.406 -6.791 6.243 1.00 73.81 167 ALA A N 1
ATOM 1254 C CA . ALA A 1 167 ? 12.449 -6.482 7.208 1.00 73.81 167 ALA A CA 1
ATOM 1255 C C . ALA A 1 167 ? 13.829 -7.016 6.784 1.00 73.81 167 ALA A C 1
ATOM 1257 O O . ALA A 1 167 ? 14.840 -6.453 7.196 1.00 73.81 167 ALA A O 1
ATOM 1258 N N . ARG A 1 168 ? 13.911 -8.065 5.948 1.00 73.25 168 ARG A N 1
ATOM 1259 C CA . ARG A 1 168 ? 15.190 -8.642 5.494 1.00 73.25 168 ARG A CA 1
ATOM 1260 C C . ARG A 1 168 ? 16.002 -7.689 4.621 1.00 73.25 168 ARG A C 1
ATOM 1262 O O . ARG A 1 168 ? 17.218 -7.646 4.777 1.00 73.25 168 ARG A O 1
ATOM 1269 N N . VAL A 1 169 ? 15.346 -6.910 3.763 1.00 75.19 169 VAL A N 1
ATOM 1270 C CA . VAL A 1 169 ? 15.996 -5.906 2.895 1.00 75.19 169 VAL A CA 1
ATOM 1271 C C . VAL A 1 169 ? 16.378 -4.651 3.687 1.00 75.19 169 VAL A C 1
ATOM 1273 O O . VAL A 1 169 ? 17.344 -3.971 3.362 1.00 75.19 169 VAL A O 1
ATOM 1276 N N . LEU A 1 170 ? 15.682 -4.386 4.796 1.00 71.31 170 LEU A N 1
ATOM 1277 C CA . LEU A 1 170 ? 15.994 -3.285 5.711 1.00 71.31 170 LEU A CA 1
ATOM 1278 C C . LEU A 1 170 ? 17.120 -3.612 6.711 1.00 71.31 170 LEU A C 1
ATOM 1280 O O . LEU A 1 170 ? 17.509 -2.748 7.498 1.00 71.31 170 LEU A O 1
ATOM 1284 N N . ARG A 1 171 ? 17.645 -4.847 6.729 1.00 78.50 171 ARG A N 1
ATOM 1285 C CA . ARG A 1 171 ? 18.714 -5.236 7.662 1.00 78.50 171 ARG A CA 1
ATOM 1286 C C . ARG A 1 171 ? 20.059 -4.613 7.265 1.00 78.50 171 ARG A C 1
ATOM 1288 O O . ARG A 1 171 ? 20.398 -4.623 6.081 1.00 78.50 171 ARG A O 1
ATOM 1295 N N . PRO A 1 172 ? 20.897 -4.207 8.241 1.00 70.19 172 PRO A N 1
ATOM 1296 C CA . PRO A 1 172 ? 22.224 -3.649 7.971 1.00 70.19 172 PRO A CA 1
ATOM 1297 C C . PRO A 1 172 ? 23.101 -4.570 7.120 1.00 70.19 172 PRO A C 1
ATOM 1299 O O . PRO A 1 172 ? 23.832 -4.095 6.264 1.00 70.19 172 PRO A O 1
ATOM 1302 N N . GLY A 1 173 ? 22.986 -5.891 7.305 1.00 73.19 173 GLY A N 1
ATOM 1303 C CA . GLY A 1 173 ? 23.729 -6.874 6.513 1.00 73.19 173 GLY A CA 1
ATOM 1304 C C . GLY A 1 173 ? 23.336 -6.906 5.033 1.00 73.19 173 GLY A C 1
ATOM 1305 O O . GLY A 1 173 ? 24.202 -7.100 4.187 1.00 73.19 173 GLY A O 1
ATOM 1306 N N . PHE A 1 174 ? 22.062 -6.663 4.699 1.00 75.88 174 PHE A N 1
ATOM 1307 C CA . PHE A 1 174 ? 21.631 -6.539 3.303 1.00 75.88 174 PHE A CA 1
ATOM 1308 C C . PHE A 1 174 ? 22.192 -5.259 2.681 1.00 75.88 174 PHE A C 1
ATOM 1310 O O . PHE A 1 174 ? 22.758 -5.301 1.594 1.00 75.88 174 PHE A O 1
ATOM 1317 N N . VAL A 1 175 ? 22.098 -4.137 3.403 1.00 73.56 175 VAL A N 1
ATOM 1318 C CA . VAL A 1 175 ? 22.640 -2.844 2.960 1.00 73.56 175 VAL A CA 1
ATOM 1319 C C . VAL A 1 175 ? 24.158 -2.919 2.776 1.00 73.56 175 VAL A C 1
ATOM 1321 O O . VAL A 1 175 ? 24.671 -2.485 1.751 1.00 73.56 175 VAL A O 1
ATOM 1324 N N . ALA A 1 176 ? 24.879 -3.528 3.719 1.00 73.81 176 ALA A N 1
ATOM 1325 C CA . ALA A 1 176 ? 26.319 -3.737 3.620 1.00 73.81 176 ALA A CA 1
ATOM 1326 C C . ALA A 1 176 ? 26.679 -4.632 2.429 1.00 73.81 176 ALA A C 1
ATOM 1328 O O . ALA A 1 176 ? 27.569 -4.285 1.663 1.00 73.81 176 ALA A O 1
ATOM 1329 N N . ARG A 1 177 ? 25.954 -5.738 2.215 1.00 76.06 177 ARG A N 1
ATOM 1330 C CA . ARG A 1 177 ? 26.162 -6.607 1.049 1.00 76.06 177 ARG A CA 1
ATOM 1331 C C . ARG A 1 177 ? 25.889 -5.871 -0.264 1.00 76.06 177 ARG A C 1
ATOM 1333 O O . ARG A 1 177 ? 26.664 -6.023 -1.194 1.00 76.06 177 ARG A O 1
ATOM 1340 N N . LEU A 1 178 ? 24.858 -5.030 -0.326 1.00 77.50 178 LEU A N 1
ATOM 1341 C CA . LEU A 1 178 ? 24.574 -4.195 -1.495 1.00 77.50 178 LEU A CA 1
ATOM 1342 C C . LEU A 1 178 ? 25.697 -3.175 -1.766 1.00 77.50 178 LEU A C 1
ATOM 1344 O O . LEU A 1 178 ? 26.018 -2.932 -2.923 1.00 77.50 178 LEU A O 1
ATOM 1348 N N . ILE A 1 179 ? 26.304 -2.599 -0.721 1.00 75.25 179 ILE A N 1
ATOM 1349 C CA . ILE A 1 179 ? 27.418 -1.637 -0.832 1.00 75.25 179 ILE A CA 1
ATOM 1350 C C . ILE A 1 179 ? 28.751 -2.326 -1.171 1.00 75.25 179 ILE A C 1
ATOM 1352 O O . ILE A 1 179 ? 29.573 -1.735 -1.876 1.00 75.25 179 ILE A O 1
ATOM 1356 N N . LEU A 1 180 ? 28.965 -3.562 -0.713 1.00 72.31 180 LEU A N 1
ATOM 1357 C CA . LEU A 1 180 ? 30.227 -4.299 -0.861 1.00 72.31 180 LEU A CA 1
ATOM 1358 C C . LEU A 1 180 ? 30.297 -5.229 -2.089 1.00 72.31 180 LEU A C 1
ATOM 1360 O O . LEU A 1 180 ? 31.408 -5.552 -2.498 1.00 72.31 180 LEU A O 1
ATOM 1364 N N . ALA A 1 181 ? 29.161 -5.666 -2.652 1.00 59.66 181 ALA A N 1
ATOM 1365 C CA . ALA A 1 181 ? 29.089 -6.544 -3.840 1.00 59.66 181 ALA A CA 1
ATOM 1366 C C . ALA A 1 181 ? 29.505 -5.847 -5.140 1.00 59.66 181 ALA A C 1
ATOM 1368 O O . ALA A 1 181 ? 30.003 -6.490 -6.083 1.00 59.66 181 ALA A O 1
#